Protein AF-A0ABD0NFG8-F1 (afdb_monomer)

pLDDT: mean 95.32, std 5.65, range [65.94, 98.69]

Organism: Cirrhinus mrigala (NCBI:txid683832)

Mean predicted aligned error: 2.97 Å

Solvent-accessible surface area (backbone atoms only — not comparable to full-atom values): 4198 Å² total; per-residue (Å²): 136,90,84,50,78,77,87,44,86,80,57,75,45,65,65,22,68,44,76,57,94,70,30,33,35,35,19,9,50,80,75,18,30,37,32,34,22,32,64,84,63,37,47,75,71,42,77,77,43,77,50,97,56,68,38,76,67,61,81,83,91,49,70,92,76,57,80,130

Sequence (68 aa):
MIEILRGHEFLSHPFAVSLFGGNVYWTDWRTNTLTKANKWTGANVTVIQKTSAQPFDLEIYHPSRQPQ

Secondary structure (DSSP, 8-state):
------S-TT-SSEEEEEEETTEEEEEETTTTEEEEEETTT----EEEEE-SS---------GGGS--

InterPro domains:
  IPR000033 LDLR class B repeat [SM00135] (3-45)
  IPR011042 Six-bladed beta-propeller, TolB-like [G3DSA:2.120.10.30] (2-68)
  IPR051221 Low-density lipoprotein receptor-related [PTH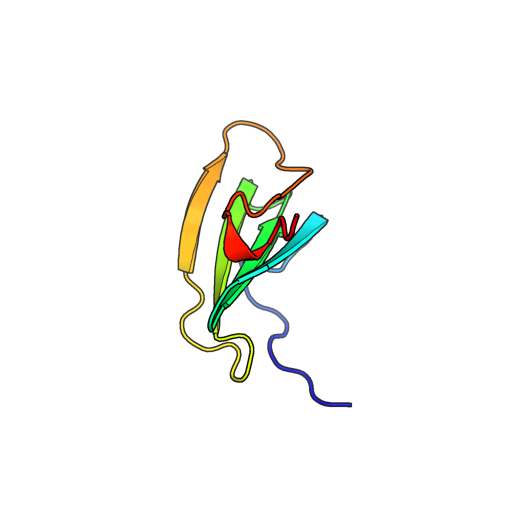R22722] (2-68)

Structure (mmCIF, N/CA/C/O backbone):
data_AF-A0ABD0NFG8-F1
#
_entry.id   AF-A0ABD0NFG8-F1
#
loop_
_atom_site.group_PDB
_atom_site.id
_atom_site.type_symbol
_atom_site.label_atom_id
_atom_site.label_alt_id
_atom_site.label_comp_id
_atom_site.label_asym_id
_atom_site.label_entity_id
_atom_site.label_seq_id
_atom_site.pdbx_PDB_ins_code
_atom_site.Cartn_x
_atom_site.Cartn_y
_atom_site.Cartn_z
_atom_site.occupancy
_atom_site.B_iso_or_equiv
_atom_site.auth_seq_id
_atom_site.auth_comp_id
_atom_site.auth_asym_id
_atom_site.auth_atom_id
_atom_site.pdbx_PDB_model_num
ATOM 1 N N . MET A 1 1 ? -10.357 -18.960 4.282 1.00 65.94 1 MET A N 1
ATOM 2 C CA . MET A 1 1 ? -9.294 -17.932 4.272 1.00 65.94 1 MET A CA 1
ATOM 3 C C . MET A 1 1 ? -9.573 -17.028 3.084 1.00 65.94 1 MET A C 1
ATOM 5 O O . MET A 1 1 ? -9.770 -17.566 2.003 1.00 65.94 1 MET A O 1
ATOM 9 N N . ILE A 1 2 ? -9.711 -15.716 3.286 1.00 84.19 2 ILE A N 1
ATOM 10 C CA . ILE A 1 2 ? -9.954 -14.764 2.191 1.00 84.19 2 ILE A CA 1
ATOM 11 C C . ILE A 1 2 ? -8.606 -14.135 1.837 1.00 84.19 2 ILE A C 1
ATOM 13 O O . ILE A 1 2 ? -7.980 -13.508 2.688 1.00 84.19 2 ILE A O 1
ATOM 17 N N . GLU A 1 3 ? -8.155 -14.351 0.605 1.00 90.50 3 GLU A N 1
ATOM 18 C CA . GLU A 1 3 ? -6.974 -13.711 0.026 1.00 90.50 3 GLU A CA 1
ATOM 19 C C . GLU A 1 3 ? -7.418 -12.438 -0.703 1.00 90.50 3 GLU A C 1
ATOM 21 O O . GLU A 1 3 ? -8.389 -12.466 -1.456 1.00 90.50 3 GLU A O 1
ATOM 26 N N . ILE A 1 4 ? -6.733 -11.321 -0.447 1.00 91.31 4 ILE A N 1
ATOM 27 C CA . ILE A 1 4 ? -7.121 -10.003 -0.974 1.00 91.31 4 ILE A CA 1
ATOM 28 C C . ILE A 1 4 ? -6.159 -9.522 -2.069 1.00 91.31 4 ILE A C 1
ATOM 30 O O . ILE A 1 4 ? -6.582 -8.866 -3.014 1.00 91.31 4 ILE A O 1
ATOM 34 N N . LEU A 1 5 ? -4.864 -9.835 -1.957 1.00 94.44 5 LEU A N 1
ATOM 35 C CA . LEU A 1 5 ? -3.842 -9.437 -2.925 1.00 94.44 5 LEU A CA 1
ATOM 36 C C . LEU A 1 5 ? -2.715 -10.475 -2.946 1.00 94.44 5 LEU A C 1
ATOM 38 O O . LEU A 1 5 ? -2.205 -10.852 -1.892 1.00 94.44 5 LEU A O 1
ATOM 42 N N . ARG A 1 6 ? -2.303 -10.904 -4.143 1.00 94.56 6 ARG A N 1
ATOM 43 C CA . ARG A 1 6 ? -1.210 -11.864 -4.347 1.00 94.56 6 ARG A CA 1
ATOM 44 C C . ARG A 1 6 ? -0.420 -11.525 -5.605 1.00 94.56 6 ARG A C 1
ATOM 46 O O . ARG A 1 6 ? -0.996 -11.138 -6.614 1.00 94.56 6 ARG A O 1
ATOM 53 N N . GLY A 1 7 ? 0.902 -11.693 -5.542 1.00 94.00 7 GLY A N 1
ATOM 54 C CA . GLY A 1 7 ? 1.784 -11.624 -6.716 1.00 94.00 7 GLY A CA 1
ATOM 55 C C . GLY A 1 7 ? 1.919 -10.244 -7.369 1.00 94.00 7 GLY A C 1
ATOM 56 O O . GLY A 1 7 ? 2.384 -10.160 -8.499 1.00 94.00 7 GLY A O 1
ATOM 57 N N . HIS A 1 8 ? 1.517 -9.170 -6.688 1.00 96.44 8 HIS A N 1
ATOM 58 C CA . HIS A 1 8 ? 1.641 -7.812 -7.213 1.00 96.44 8 HIS A CA 1
ATOM 59 C C . HIS A 1 8 ? 3.112 -7.358 -7.240 1.00 96.44 8 HIS A C 1
ATOM 61 O O . HIS A 1 8 ? 3.869 -7.674 -6.323 1.00 96.44 8 HIS A O 1
ATOM 67 N N . GLU A 1 9 ? 3.517 -6.566 -8.240 1.00 96.19 9 GLU A N 1
ATOM 68 C CA . GLU A 1 9 ? 4.915 -6.120 -8.413 1.00 96.19 9 GLU A CA 1
ATOM 69 C C . GLU A 1 9 ? 5.478 -5.368 -7.188 1.00 96.19 9 GLU A C 1
ATOM 71 O O . GLU A 1 9 ? 6.621 -5.586 -6.799 1.00 96.19 9 GLU A O 1
ATOM 76 N N . PHE A 1 10 ? 4.644 -4.555 -6.529 1.00 97.06 10 PHE A N 1
ATOM 77 C CA . PHE A 1 10 ? 4.953 -3.844 -5.278 1.00 97.06 10 PHE A CA 1
ATOM 78 C C . PHE A 1 10 ? 4.739 -4.659 -3.991 1.00 97.06 10 PHE A C 1
ATOM 80 O O . PHE A 1 10 ? 4.765 -4.078 -2.912 1.00 97.06 10 PHE A O 1
ATOM 87 N N . LEU A 1 11 ? 4.466 -5.963 -4.078 1.00 96.69 11 LEU A N 1
ATOM 88 C CA . LEU A 1 11 ? 4.290 -6.874 -2.934 1.00 96.69 11 LEU A CA 1
ATOM 89 C C . LEU A 1 11 ? 5.280 -8.042 -3.038 1.00 96.69 11 LEU A C 1
AT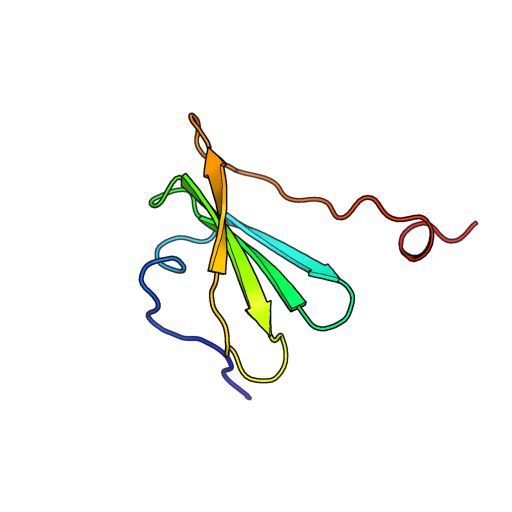OM 91 O O . LEU A 1 11 ? 4.943 -9.210 -2.858 1.00 96.69 11 LEU A O 1
ATOM 95 N N . SER A 1 12 ? 6.509 -7.730 -3.419 1.00 96.19 12 SER A N 1
ATOM 96 C CA . SER A 1 12 ? 7.520 -8.737 -3.703 1.00 96.19 12 SER A CA 1
ATOM 97 C C . SER A 1 12 ? 8.294 -9.182 -2.472 1.00 96.19 12 SER A C 1
ATOM 99 O O . SER A 1 12 ? 8.729 -10.330 -2.399 1.00 96.19 12 SER A O 1
ATOM 101 N N . HIS A 1 13 ? 8.478 -8.272 -1.521 1.00 96.88 13 HIS A N 1
ATOM 102 C CA . HIS A 1 13 ? 9.121 -8.528 -0.250 1.00 96.88 13 HIS A CA 1
ATOM 103 C C . HIS A 1 13 ? 8.686 -7.463 0.778 1.00 96.88 13 HIS A C 1
ATOM 105 O O . HIS A 1 13 ? 9.447 -6.544 1.106 1.00 96.88 13 HIS A O 1
ATOM 111 N N . PRO A 1 14 ? 7.422 -7.539 1.238 1.00 97.12 14 PRO A N 1
ATOM 112 C CA . PRO A 1 14 ? 6.885 -6.590 2.199 1.00 97.12 14 PRO A CA 1
ATOM 113 C C . PRO A 1 14 ? 7.595 -6.713 3.553 1.00 97.12 14 PRO A C 1
ATOM 115 O O . PRO A 1 14 ? 7.924 -7.822 3.972 1.00 97.12 14 PRO A O 1
ATOM 118 N N . PHE A 1 15 ? 7.798 -5.587 4.240 1.00 97.88 15 PHE A N 1
ATOM 119 C CA . PHE A 1 15 ? 8.406 -5.558 5.574 1.00 97.88 15 PHE A CA 1
ATOM 120 C C . PHE A 1 15 ? 7.401 -5.146 6.654 1.00 97.88 15 PHE A C 1
ATOM 122 O O . PHE A 1 15 ? 7.078 -5.944 7.530 1.00 97.88 15 PHE A O 1
ATOM 129 N N . ALA A 1 16 ? 6.873 -3.922 6.585 1.00 98.19 16 ALA A N 1
ATOM 130 C CA . ALA A 1 16 ? 5.896 -3.409 7.542 1.00 98.19 16 ALA A CA 1
ATOM 131 C C . ALA A 1 16 ? 4.521 -3.252 6.890 1.00 98.19 16 ALA A C 1
ATOM 133 O O . ALA A 1 16 ? 4.410 -3.021 5.685 1.00 98.19 16 ALA A O 1
ATOM 134 N N . VAL A 1 17 ? 3.460 -3.352 7.694 1.00 97.75 17 VAL A N 1
ATOM 135 C CA . VAL A 1 17 ? 2.071 -3.193 7.253 1.00 97.75 17 VAL A CA 1
ATOM 136 C C . VAL A 1 17 ? 1.268 -2.433 8.298 1.00 97.75 17 VAL A C 1
ATOM 138 O O . VAL A 1 17 ? 1.401 -2.665 9.497 1.00 97.75 17 VAL A O 1
ATOM 141 N N . SER A 1 18 ? 0.389 -1.542 7.850 1.00 97.88 18 SER A N 1
ATOM 142 C CA . SER A 1 18 ? -0.571 -0.876 8.722 1.00 97.88 18 SER A CA 1
ATOM 143 C C . SER A 1 18 ? -1.901 -0.631 8.016 1.00 97.88 18 SER A C 1
ATOM 145 O O . SER A 1 18 ? -2.005 -0.642 6.789 1.00 97.88 18 SER A O 1
ATOM 147 N N . LEU A 1 19 ? -2.950 -0.426 8.806 1.00 96.88 19 LEU A N 1
ATOM 148 C CA . LEU A 1 19 ? -4.314 -0.199 8.330 1.00 96.88 19 LEU A CA 1
ATOM 149 C C . LEU A 1 19 ? -4.782 1.195 8.728 1.00 96.88 19 LEU A C 1
ATOM 151 O O . LEU A 1 19 ? -4.587 1.624 9.863 1.00 96.88 19 LEU A O 1
ATOM 155 N N . PHE A 1 20 ? -5.468 1.899 7.839 1.00 97.50 20 PHE A N 1
ATOM 156 C CA . PHE A 1 20 ? -6.171 3.115 8.236 1.00 97.50 20 PHE A CA 1
ATOM 157 C C . PHE A 1 20 ? -7.337 3.398 7.298 1.00 97.50 20 PHE A C 1
ATOM 159 O O . PHE A 1 20 ? -7.213 3.299 6.074 1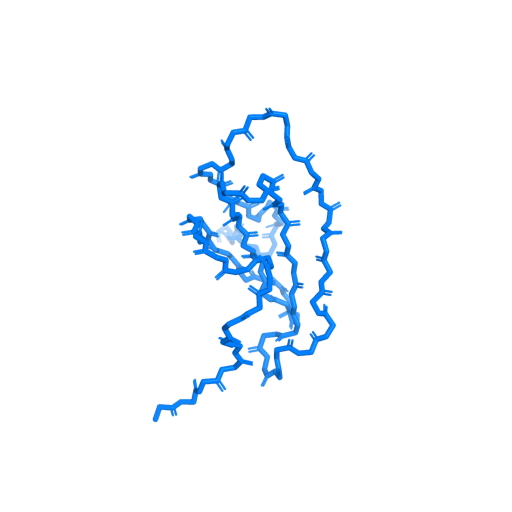.00 97.50 20 PHE A O 1
ATOM 166 N N . GLY A 1 21 ? -8.495 3.719 7.878 1.00 96.19 21 GLY A N 1
ATOM 167 C CA . GLY A 1 21 ? -9.731 3.890 7.122 1.00 96.19 21 GLY A CA 1
ATOM 168 C C . GLY A 1 21 ? -10.030 2.681 6.224 1.00 96.19 21 GLY A C 1
ATOM 169 O O . GLY A 1 21 ? -10.149 1.545 6.691 1.00 96.19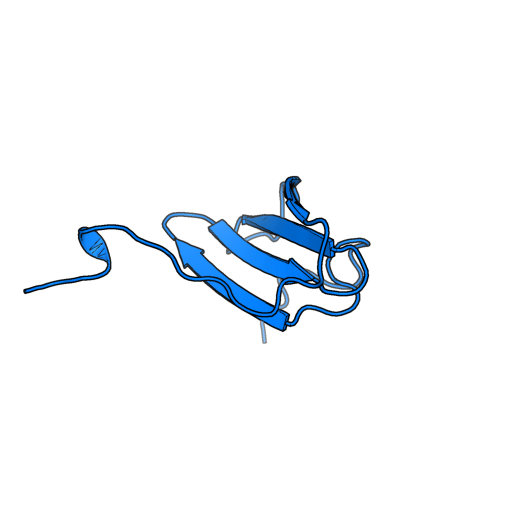 21 GLY A O 1
ATOM 170 N N . GLY A 1 22 ? -10.165 2.921 4.918 1.00 96.94 22 GLY A N 1
ATOM 171 C CA . GLY A 1 22 ? -10.473 1.908 3.900 1.00 96.94 22 GLY A CA 1
ATOM 172 C C . GLY A 1 22 ? -9.276 1.133 3.338 1.00 96.94 22 GLY A C 1
ATOM 173 O O . GLY A 1 22 ? -9.486 0.224 2.536 1.00 96.94 22 GLY A O 1
ATOM 174 N N . ASN A 1 23 ? -8.046 1.464 3.735 1.00 98.31 23 ASN A N 1
ATOM 175 C CA . ASN A 1 23 ? -6.847 1.006 3.036 1.00 98.31 23 ASN A CA 1
ATOM 176 C C . ASN A 1 23 ? -5.907 0.196 3.929 1.00 98.31 23 ASN A C 1
ATOM 178 O O . ASN A 1 23 ? -5.843 0.390 5.146 1.00 98.31 23 ASN A O 1
ATOM 182 N N . VAL A 1 24 ? -5.165 -0.690 3.275 1.00 98.00 24 VAL A N 1
ATOM 183 C CA . VAL A 1 24 ? -3.933 -1.286 3.781 1.00 98.00 24 VAL A CA 1
ATOM 184 C C . VAL A 1 24 ? -2.757 -0.540 3.178 1.00 98.00 24 VAL A C 1
ATOM 186 O O . VAL A 1 24 ? -2.806 -0.144 2.015 1.00 98.00 24 VAL A O 1
ATOM 189 N N . TYR A 1 25 ? -1.729 -0.338 3.986 1.00 98.38 25 TYR A N 1
ATOM 190 C CA . TYR A 1 25 ? -0.480 0.304 3.625 1.00 98.38 25 TYR A CA 1
ATOM 191 C C . TYR A 1 25 ? 0.644 -0.660 3.964 1.00 98.38 25 TYR A C 1
ATOM 193 O O . TYR A 1 25 ? 0.601 -1.276 5.027 1.00 98.38 25 TYR A O 1
ATOM 201 N N . TRP A 1 26 ? 1.637 -0.795 3.099 1.00 98.44 26 TRP A N 1
ATOM 202 C CA . TRP A 1 26 ? 2.798 -1.624 3.385 1.00 98.44 26 TRP A CA 1
ATOM 203 C C . TRP A 1 26 ? 4.063 -1.029 2.791 1.00 98.44 26 TRP A C 1
ATOM 205 O O . TRP A 1 26 ? 4.025 -0.313 1.786 1.00 98.44 26 TRP A O 1
ATOM 215 N N . THR A 1 27 ? 5.184 -1.343 3.422 1.00 98.62 27 THR A N 1
ATOM 216 C CA . THR A 1 27 ? 6.508 -1.073 2.880 1.00 98.62 27 THR A CA 1
ATOM 217 C C . THR A 1 27 ? 7.043 -2.316 2.190 1.00 98.62 27 THR A C 1
ATOM 219 O O . THR A 1 27 ? 6.787 -3.433 2.633 1.00 98.62 27 THR A O 1
ATOM 222 N N . ASP A 1 28 ? 7.783 -2.135 1.101 1.00 98.31 28 ASP A N 1
ATOM 223 C CA . ASP A 1 28 ? 8.499 -3.206 0.406 1.00 98.31 28 ASP A CA 1
ATOM 224 C C . ASP A 1 28 ? 9.955 -2.778 0.205 1.00 98.31 28 ASP A C 1
ATOM 226 O O . ASP A 1 28 ? 10.235 -1.714 -0.359 1.00 98.31 28 ASP A O 1
ATOM 230 N N . TRP A 1 29 ? 10.884 -3.594 0.707 1.00 96.00 29 TRP A N 1
ATOM 231 C CA . TRP A 1 29 ? 12.315 -3.280 0.725 1.00 96.00 29 TRP A CA 1
ATOM 232 C C . TRP A 1 29 ? 13.040 -3.587 -0.594 1.00 96.00 29 TRP A C 1
ATOM 234 O O . TRP A 1 29 ? 14.197 -3.222 -0.771 1.00 96.00 29 TRP A O 1
ATOM 244 N N . ARG A 1 30 ? 12.368 -4.253 -1.542 1.00 96.25 30 ARG A N 1
ATOM 245 C CA . ARG A 1 30 ? 12.931 -4.638 -2.838 1.00 96.25 30 ARG A CA 1
ATOM 246 C C . ARG A 1 30 ? 12.547 -3.603 -3.879 1.00 96.25 30 ARG A C 1
ATOM 248 O O . ARG A 1 30 ? 13.356 -3.271 -4.739 1.00 96.25 30 ARG A O 1
ATOM 255 N N . THR A 1 31 ? 11.335 -3.066 -3.775 1.00 97.19 31 THR A N 1
ATOM 256 C CA . THR A 1 31 ? 10.881 -1.935 -4.588 1.00 97.19 31 THR A CA 1
ATOM 257 C C . THR A 1 31 ? 11.194 -0.581 -3.950 1.00 97.19 31 THR A C 1
ATOM 259 O O . THR A 1 31 ? 11.091 0.432 -4.638 1.00 97.19 31 THR A O 1
ATOM 262 N N . ASN A 1 32 ? 11.606 -0.545 -2.675 1.00 97.81 32 ASN A N 1
ATOM 263 C CA . ASN A 1 32 ? 11.814 0.676 -1.886 1.00 97.81 32 ASN A CA 1
ATOM 264 C C . ASN A 1 32 ? 10.593 1.604 -1.948 1.00 97.81 32 ASN A C 1
ATOM 266 O O . ASN A 1 32 ? 10.687 2.786 -2.291 1.00 97.81 32 ASN A O 1
ATOM 270 N N . THR A 1 33 ? 9.414 1.044 -1.673 1.00 98.50 33 THR A N 1
ATOM 271 C CA . THR A 1 33 ? 8.140 1.766 -1.777 1.00 98.50 33 THR A CA 1
ATOM 272 C C . THR A 1 33 ? 7.298 1.636 -0.524 1.00 98.50 33 THR A C 1
ATOM 274 O O . THR A 1 33 ? 7.195 0.551 0.041 1.00 98.50 33 THR A O 1
ATOM 277 N N . LEU A 1 34 ? 6.605 2.719 -0.176 1.00 98.50 34 LEU A N 1
ATOM 278 C CA . LEU A 1 34 ? 5.366 2.684 0.591 1.00 98.50 34 LEU A CA 1
ATOM 279 C C . LEU A 1 34 ? 4.196 2.617 -0.394 1.00 98.50 34 LEU A C 1
ATOM 281 O O . LEU A 1 34 ? 4.017 3.524 -1.211 1.00 98.50 34 LEU A O 1
ATOM 285 N N . THR A 1 35 ? 3.385 1.575 -0.289 1.00 98.69 35 THR A N 1
ATOM 286 C CA . THR A 1 35 ? 2.274 1.291 -1.204 1.00 98.69 35 THR A CA 1
ATOM 287 C C . THR A 1 35 ? 0.980 1.148 -0.413 1.00 98.69 35 THR A C 1
ATOM 289 O O . THR A 1 35 ? 1.001 0.751 0.750 1.00 98.69 35 THR A O 1
ATOM 292 N N . LYS A 1 36 ? -0.159 1.485 -1.026 1.00 98.56 36 LYS A N 1
ATOM 293 C CA . LYS A 1 36 ? -1.492 1.224 -0.467 1.00 98.56 36 LYS A CA 1
ATOM 294 C C . LYS A 1 36 ? -2.392 0.468 -1.427 1.00 98.56 36 LYS A C 1
ATOM 296 O O . LYS A 1 36 ? -2.187 0.533 -2.634 1.00 98.56 36 LYS A O 1
ATOM 301 N N . ALA A 1 37 ? -3.429 -0.156 -0.881 1.00 98.62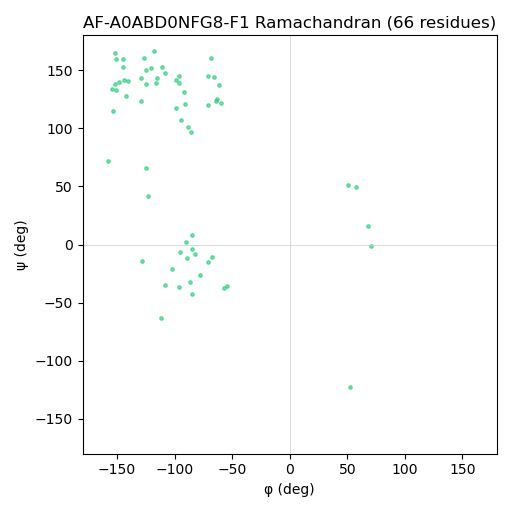 37 ALA A N 1
ATOM 302 C CA . ALA A 1 37 ? -4.548 -0.734 -1.621 1.00 98.62 37 ALA A CA 1
ATOM 303 C C . ALA A 1 37 ? -5.821 -0.724 -0.765 1.00 98.62 37 ALA A C 1
ATOM 305 O O . ALA A 1 37 ? -5.763 -0.575 0.460 1.00 98.62 37 ALA A O 1
ATOM 306 N N . ASN A 1 38 ? -6.980 -0.926 -1.387 1.00 98.19 38 ASN A N 1
ATOM 307 C CA . ASN A 1 38 ? -8.224 -1.144 -0.656 1.00 98.19 38 ASN A CA 1
ATOM 308 C C . ASN A 1 38 ? -8.135 -2.443 0.167 1.00 98.19 38 ASN A C 1
ATOM 310 O O . ASN A 1 38 ? -7.889 -3.515 -0.386 1.00 98.19 38 ASN A O 1
ATOM 314 N N . LYS A 1 39 ? -8.386 -2.374 1.481 1.00 96.88 39 LYS A N 1
ATOM 315 C CA . LYS A 1 39 ? -8.158 -3.517 2.388 1.00 96.88 39 LYS A CA 1
ATOM 316 C C . LYS A 1 39 ? -9.142 -4.682 2.224 1.00 96.88 39 LYS A C 1
ATOM 318 O O . LYS A 1 39 ? -8.894 -5.757 2.752 1.00 96.88 39 LYS A O 1
ATOM 323 N N . TRP A 1 40 ? -10.261 -4.459 1.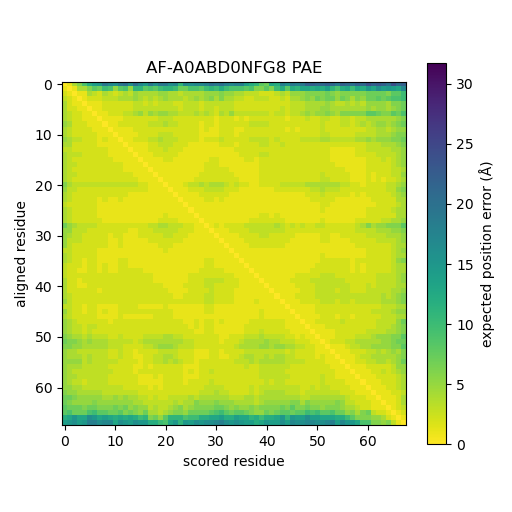535 1.00 96.44 40 TRP A N 1
ATOM 324 C CA . TRP A 1 40 ? -11.325 -5.451 1.351 1.00 96.44 40 TRP A CA 1
ATOM 325 C C . TRP A 1 40 ? -11.316 -6.106 -0.028 1.00 96.44 40 TRP A C 1
ATOM 327 O O . TRP A 1 40 ? -11.899 -7.168 -0.196 1.00 96.44 40 TRP A O 1
ATOM 337 N N . THR A 1 41 ? -10.702 -5.461 -1.019 1.00 96.81 41 THR A N 1
ATOM 338 C CA . THR A 1 41 ? -10.752 -5.904 -2.424 1.00 96.81 41 THR A CA 1
ATOM 339 C C . THR A 1 41 ? -9.380 -6.028 -3.070 1.00 96.81 41 THR A C 1
ATOM 341 O O . THR A 1 41 ? -9.281 -6.576 -4.158 1.00 96.81 41 THR A O 1
ATOM 344 N N . GLY A 1 42 ? -8.330 -5.470 -2.458 1.00 96.81 42 GLY A N 1
ATOM 345 C CA . GLY A 1 42 ? -6.989 -5.416 -3.045 1.00 96.81 42 GLY A CA 1
ATOM 346 C C . GLY A 1 42 ? -6.879 -4.447 -4.222 1.00 96.81 42 GLY A C 1
ATOM 347 O O . GLY A 1 42 ? -5.796 -4.266 -4.770 1.00 96.81 42 GLY A O 1
ATOM 348 N N . ALA A 1 43 ? -7.983 -3.797 -4.599 1.00 97.19 43 ALA A N 1
ATOM 349 C CA . ALA A 1 43 ? -8.035 -2.870 -5.713 1.00 97.19 43 ALA A CA 1
ATOM 350 C C . ALA A 1 43 ? -7.247 -1.585 -5.428 1.00 97.19 43 ALA A C 1
ATOM 352 O O . ALA A 1 43 ? -7.022 -1.200 -4.275 1.00 97.19 43 ALA A O 1
ATOM 353 N N . ASN A 1 44 ? -6.912 -0.878 -6.509 1.00 97.44 44 ASN A N 1
ATOM 354 C CA . ASN A 1 44 ? -6.232 0.416 -6.484 1.00 97.44 44 ASN A CA 1
ATOM 355 C C . ASN A 1 44 ? -4.887 0.367 -5.753 1.00 97.44 44 ASN A C 1
ATOM 357 O O . ASN A 1 44 ? -4.606 1.206 -4.894 1.00 97.44 44 ASN A O 1
ATOM 361 N N . VAL A 1 45 ? -4.054 -0.616 -6.107 1.00 98.44 45 VAL A N 1
ATOM 362 C CA . VAL A 1 45 ? -2.661 -0.638 -5.664 1.00 98.44 45 VAL A CA 1
ATOM 363 C C . VAL A 1 45 ? -1.964 0.624 -6.172 1.00 98.44 45 VAL A C 1
ATOM 365 O O . VAL A 1 45 ? -1.962 0.911 -7.365 1.00 98.44 45 VAL A O 1
ATOM 368 N N . THR A 1 46 ? -1.422 1.431 -5.265 1.00 98.38 46 THR A N 1
ATOM 369 C CA . THR A 1 46 ? -0.791 2.714 -5.599 1.00 98.38 46 THR A CA 1
ATOM 370 C C . THR A 1 46 ? 0.436 2.936 -4.733 1.00 98.38 46 THR A C 1
ATOM 372 O O . THR A 1 46 ? 0.346 2.884 -3.505 1.00 98.38 46 THR A O 1
ATOM 375 N N . VAL A 1 47 ? 1.571 3.236 -5.364 1.00 98.44 47 VAL A N 1
ATOM 376 C CA . VAL A 1 47 ? 2.775 3.700 -4.665 1.00 98.44 47 VAL A CA 1
ATOM 377 C C . VAL A 1 47 ? 2.528 5.117 -4.156 1.00 98.44 47 VAL A C 1
ATOM 379 O O . VAL A 1 47 ? 2.246 6.022 -4.936 1.00 98.44 47 VAL A O 1
ATOM 382 N N . ILE A 1 48 ? 2.621 5.303 -2.843 1.00 98.12 48 ILE A N 1
ATOM 383 C CA . ILE A 1 48 ? 2.488 6.609 -2.189 1.00 98.12 48 ILE A CA 1
ATOM 384 C C . ILE A 1 48 ? 3.830 7.330 -2.191 1.00 98.12 48 ILE A C 1
ATOM 386 O O . ILE A 1 48 ? 3.886 8.527 -2.446 1.00 98.12 48 ILE A O 1
ATOM 390 N N . GLN A 1 49 ? 4.904 6.598 -1.895 1.00 98.00 49 GLN A N 1
ATOM 391 C CA . GLN A 1 49 ? 6.236 7.164 -1.750 1.00 98.00 49 GLN A CA 1
ATOM 392 C C . GLN A 1 49 ? 7.288 6.146 -2.183 1.00 98.00 49 GLN A C 1
ATOM 394 O O . GLN A 1 49 ? 7.188 4.964 -1.854 1.00 98.00 49 GLN A O 1
ATOM 399 N N . LYS A 1 50 ? 8.322 6.625 -2.877 1.00 97.94 50 LYS A N 1
ATOM 400 C CA . LYS A 1 50 ? 9.580 5.894 -3.060 1.00 97.94 50 LYS A CA 1
ATOM 401 C C . LYS A 1 50 ? 10.587 6.358 -2.016 1.00 97.94 50 LYS A C 1
ATOM 403 O O . LYS A 1 50 ? 10.679 7.557 -1.742 1.00 97.94 50 LYS A O 1
ATOM 408 N N . THR A 1 51 ? 11.338 5.432 -1.445 1.00 96.50 51 THR A N 1
ATOM 409 C CA . THR A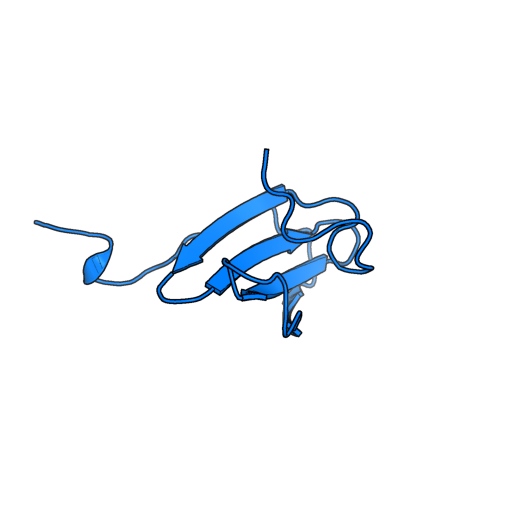 1 51 ? 12.355 5.720 -0.434 1.00 96.50 51 THR A CA 1
ATOM 410 C C . THR A 1 51 ? 13.753 5.537 -1.021 1.00 96.50 51 THR A C 1
ATOM 412 O O . THR A 1 51 ? 13.968 4.723 -1.916 1.00 96.50 51 THR A O 1
ATOM 415 N N . SER A 1 52 ? 14.717 6.330 -0.552 1.00 95.69 52 SER A N 1
ATOM 416 C CA . SER A 1 52 ? 16.126 6.211 -0.964 1.00 95.69 52 SER A CA 1
ATOM 417 C C . S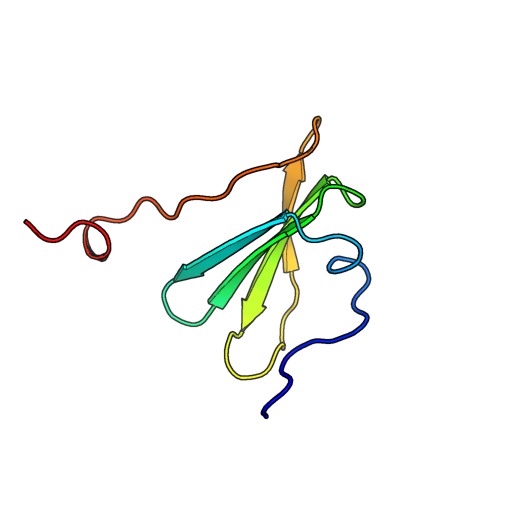ER A 1 52 ? 16.842 5.047 -0.274 1.00 95.69 52 SER A C 1
ATOM 419 O O . SER A 1 52 ? 17.792 4.496 -0.821 1.00 95.69 52 SER A O 1
ATOM 421 N N . ALA A 1 53 ? 16.373 4.670 0.914 1.00 95.56 53 ALA A N 1
ATOM 422 C CA . ALA A 1 53 ? 16.821 3.514 1.677 1.00 95.56 53 ALA A CA 1
ATOM 423 C C . ALA A 1 53 ? 15.672 2.516 1.862 1.00 95.56 53 ALA A C 1
ATOM 425 O O . ALA A 1 53 ? 14.505 2.849 1.638 1.00 95.56 53 ALA A O 1
ATOM 426 N N . GLN A 1 54 ? 16.007 1.302 2.291 1.00 97.50 54 GLN A N 1
ATOM 427 C CA . GLN A 1 54 ? 15.027 0.248 2.530 1.00 97.50 54 GLN A CA 1
ATOM 428 C C . GLN A 1 54 ? 14.069 0.640 3.677 1.00 97.50 54 GLN A C 1
ATOM 430 O O . GLN A 1 54 ? 14.531 0.955 4.776 1.00 97.50 54 GLN A O 1
ATOM 435 N N . PRO A 1 55 ? 12.744 0.655 3.439 1.00 96.88 55 PRO A N 1
ATOM 436 C CA . PRO A 1 55 ? 11.758 1.059 4.434 1.00 96.88 55 PRO A CA 1
ATOM 437 C C . PRO A 1 55 ? 11.352 -0.115 5.339 1.00 96.88 55 PRO A C 1
ATOM 439 O O . PRO A 1 55 ? 10.472 -0.909 4.999 1.00 96.88 55 PRO A O 1
ATOM 442 N N . PHE A 1 56 ? 11.985 -0.206 6.509 1.00 97.06 56 PHE A N 1
ATOM 443 C CA . PHE A 1 56 ? 11.752 -1.277 7.487 1.00 97.06 56 PHE A CA 1
ATOM 444 C C . PHE A 1 56 ? 10.655 -0.978 8.516 1.00 97.06 56 PHE A C 1
ATOM 446 O O . PHE A 1 56 ? 10.435 -1.773 9.414 1.00 97.06 56 PHE A O 1
ATOM 453 N N . ASP A 1 57 ? 9.964 0.153 8.455 1.00 96.75 57 ASP A N 1
ATOM 454 C CA . ASP A 1 57 ? 8.861 0.387 9.388 1.00 96.75 57 ASP A CA 1
ATOM 455 C C . ASP A 1 57 ? 7.794 1.291 8.782 1.00 96.75 57 ASP A C 1
ATOM 457 O O . ASP A 1 57 ? 8.040 2.006 7.804 1.00 96.75 57 ASP A O 1
ATOM 461 N N . LEU A 1 58 ? 6.594 1.224 9.353 1.00 96.81 58 LEU A N 1
ATOM 462 C CA . LEU A 1 58 ? 5.446 2.017 8.962 1.00 96.81 58 LEU A CA 1
ATOM 463 C C . LEU A 1 58 ? 4.484 2.211 10.133 1.00 96.81 58 LEU A C 1
ATOM 465 O O . LEU A 1 58 ? 3.783 1.285 10.543 1.00 96.81 58 LEU A O 1
ATOM 469 N N . GLU A 1 59 ? 4.335 3.461 10.561 1.00 96.12 59 GLU A N 1
ATOM 470 C CA . GLU A 1 59 ? 3.348 3.853 11.561 1.00 96.12 59 GLU A CA 1
ATOM 471 C C . GLU A 1 59 ? 2.293 4.800 10.974 1.00 96.12 59 GLU A C 1
ATOM 473 O O . GLU A 1 59 ? 2.577 5.669 10.147 1.00 96.12 59 GLU A O 1
ATOM 478 N N . ILE A 1 60 ? 1.046 4.634 11.421 1.00 96.12 60 ILE A N 1
ATOM 479 C CA . ILE A 1 60 ? -0.035 5.576 11.135 1.00 96.12 60 ILE A CA 1
ATOM 480 C C . ILE A 1 60 ? -0.134 6.554 12.299 1.00 96.12 60 ILE A C 1
ATOM 482 O O . ILE A 1 60 ? -0.659 6.212 13.357 1.00 96.12 60 ILE A O 1
ATOM 486 N N . TYR A 1 61 ? 0.294 7.792 12.070 1.00 95.38 61 TYR A N 1
ATOM 487 C CA . TYR A 1 61 ? 0.133 8.871 13.036 1.00 95.38 61 TYR A CA 1
ATOM 488 C C . TYR A 1 61 ? -1.214 9.579 12.830 1.00 95.38 61 TYR A C 1
ATOM 490 O O . TYR A 1 61 ? -1.382 10.373 11.903 1.00 95.38 61 TYR A O 1
ATOM 498 N N . HIS A 1 62 ? -2.202 9.258 13.669 1.00 94.38 62 HIS A N 1
ATOM 499 C CA . HIS A 1 62 ? -3.522 9.894 13.644 1.00 94.38 62 HIS A CA 1
ATOM 500 C C . HIS A 1 62 ? -4.163 9.880 15.045 1.00 94.38 62 HIS A C 1
ATOM 502 O O . HIS A 1 62 ? -4.137 8.826 15.682 1.00 94.38 62 HIS A O 1
ATOM 508 N N . PRO A 1 63 ? -4.823 10.963 15.511 1.00 94.31 63 PRO A N 1
ATOM 509 C CA . PRO A 1 63 ? -5.428 11.009 16.849 1.00 94.31 63 PRO A CA 1
ATOM 510 C C . PRO A 1 63 ? -6.410 9.866 17.135 1.00 94.31 63 PRO A C 1
ATOM 512 O O . PRO A 1 63 ? -6.430 9.308 18.223 1.00 94.31 63 PRO A O 1
ATOM 515 N N . SER A 1 64 ? -7.178 9.425 16.133 1.00 93.25 64 SER A N 1
ATOM 516 C CA . SER A 1 64 ? -8.099 8.288 16.304 1.00 93.25 64 SER A CA 1
ATOM 517 C C . SER A 1 64 ? -7.406 6.933 16.525 1.00 93.25 64 SER A C 1
ATOM 519 O O . SER A 1 64 ? -8.086 5.945 16.785 1.00 93.25 64 SER A O 1
ATOM 521 N N . ARG A 1 65 ? -6.084 6.843 16.330 1.00 89.56 65 ARG A N 1
ATOM 522 C CA . ARG A 1 65 ? -5.264 5.656 16.629 1.00 89.56 65 ARG A CA 1
ATOM 523 C C . ARG A 1 65 ? -4.608 5.745 18.013 1.00 89.56 65 ARG A C 1
ATOM 525 O O . ARG A 1 65 ? -4.022 4.760 18.443 1.00 89.56 65 ARG A O 1
ATOM 532 N N . GLN A 1 66 ? -4.732 6.883 18.695 1.00 88.81 66 GLN A N 1
ATOM 533 C CA . GLN A 1 66 ? -4.150 7.173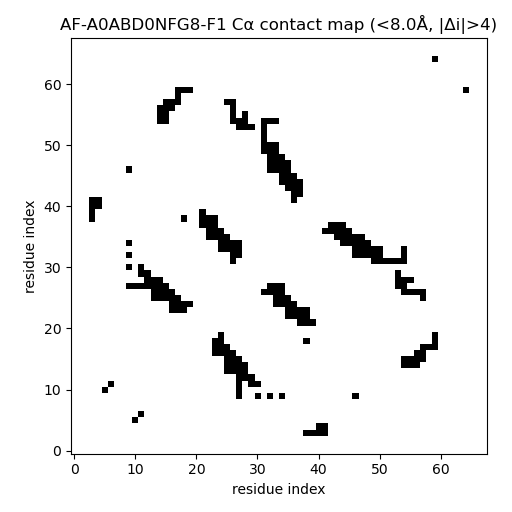 20.004 1.00 88.81 66 GLN A CA 1
ATOM 534 C C . GLN A 1 66 ? -5.266 7.609 20.973 1.00 88.81 66 GLN A C 1
ATOM 536 O O . GLN A 1 66 ? -5.330 8.781 21.347 1.00 88.81 66 GLN A O 1
ATOM 541 N N . PRO A 1 67 ? -6.210 6.710 21.323 1.00 79.38 67 PRO A N 1
ATOM 542 C CA . PRO A 1 67 ? -7.226 7.029 22.320 1.00 79.38 67 PRO A CA 1
ATOM 543 C C . PRO A 1 67 ? -6.555 7.329 23.667 1.00 79.38 67 PRO A C 1
ATOM 545 O O . PRO A 1 67 ? -5.601 6.645 24.041 1.00 79.38 67 PRO A O 1
ATOM 548 N N . GLN A 1 68 ? -7.037 8.372 24.348 1.00 72.00 68 GLN A N 1
ATOM 549 C CA . GLN A 1 68 ? -6.621 8.719 25.710 1.00 72.00 68 GLN A CA 1
ATOM 550 C C . GLN A 1 68 ? -7.289 7.816 26.744 1.00 72.00 68 GLN A C 1
ATOM 552 O O . GLN A 1 68 ? -8.453 7.418 26.504 1.00 72.00 68 GLN A O 1
#

Nearest PDB structures (foldseek):
  8jx8-assembly1_B  TM=9.099E-01  e=1.768E-04  Rattus norvegicus
  8em4-assembly1_B  TM=9.458E-01  e=3.292E-04  Mus musculus
  4a0p-assembly1_A  TM=9.091E-01  e=3.094E-04  Homo sapiens
  8dvm-assembly1_A  TM=9.229E-01  e=4.781E-04  Homo sapiens
  3s2k-assembly1_B  TM=9.316E-01  e=5.760E-04  Homo sapiens

Radius of gyration: 12.33 Å; Cα contacts (8 Å, |Δi|>4): 129; chains: 1; bounding box: 28×29×34 Å

Foldseek 3Di:
DDDQDDDDPQVPAWAEWDDDDQKIWTFHQVQQFTWIAGPPHRPDIGTPDHDPHGDNYDDDDDVVVPDD